Protein AF-A0A661CP06-F1 (afdb_monomer)

Solvent-accessible surface area (backbone atoms only — not comparable to full-atom values): 4611 Å² total; per-residue (Å²): 141,55,74,57,45,53,52,47,52,50,54,35,53,77,70,71,42,69,67,47,81,60,67,58,84,76,69,37,72,67,36,55,49,49,38,62,70,60,72,46,94,66,80,37,48,35,26,47,74,90,39,66,67,42,34,53,67,47,50,54,51,50,71,69,40,89,81,65,80,64,89,83,54,55,34,36,63

Sequence (77 aa):
TCSYCHAAKDLLNQQGISYQEVDVVNDSEQAQQLLAQSGQRTVPQIFIDEKSIGGFAELSKLLSSSEFDLTNVQFSI

Radius of gyration: 11.82 Å; Cα contacts (8 Å, |Δi|>4): 91; chains: 1; bounding box: 27×23×34 Å

Secondary structure (DSSP, 8-state):
--HHHHHHHHHHHHTT--EE---TTTT-HHHHHHHHHH---SS--EEETTEEEESHHHHHHHHHSTTS-GGG--EE-

Structure (mmCIF, N/CA/C/O backbone):
data_AF-A0A661CP06-F1
#
_entry.id   AF-A0A661CP06-F1
#
loop_
_atom_site.group_PDB
_atom_site.id
_atom_site.type_symbol
_atom_site.label_atom_id
_atom_site.label_alt_id
_atom_site.label_comp_id
_atom_site.label_asym_id
_atom_site.label_entity_id
_atom_site.label_seq_id
_atom_site.pdbx_PDB_ins_code
_atom_site.Cartn_x
_atom_site.Cartn_y
_atom_site.Cartn_z
_atom_site.occupancy
_atom_site.B_iso_or_equiv
_atom_site.auth_seq_id
_atom_site.auth_comp_id
_atom_site.auth_asym_id
_atom_site.auth_atom_id
_atom_site.pdbx_PDB_model_num
ATOM 1 N N . THR A 1 1 ? 4.806 -10.571 -11.807 1.00 57.75 1 THR A N 1
ATOM 2 C CA . THR A 1 1 ? 4.187 -11.521 -10.854 1.00 57.75 1 THR A CA 1
ATOM 3 C C . THR A 1 1 ? 5.018 -11.557 -9.588 1.00 57.75 1 THR A C 1
ATOM 5 O O . THR A 1 1 ? 6.126 -12.071 -9.628 1.00 57.75 1 THR A O 1
ATOM 8 N N . CYS A 1 2 ? 4.557 -10.947 -8.494 1.00 75.06 2 CYS A N 1
ATOM 9 C CA . CYS A 1 2 ? 5.310 -10.890 -7.236 1.00 75.06 2 CYS A CA 1
ATOM 10 C C . CYS A 1 2 ? 4.417 -11.339 -6.079 1.00 75.06 2 CYS A C 1
ATOM 12 O O . CYS A 1 2 ? 3.434 -10.674 -5.755 1.00 75.06 2 CYS A O 1
ATOM 14 N N . SER A 1 3 ? 4.767 -12.460 -5.450 1.00 82.75 3 SER A N 1
ATOM 15 C CA . SER A 1 3 ? 3.981 -13.062 -4.368 1.00 82.75 3 SER A CA 1
ATOM 16 C C . SER A 1 3 ? 3.832 -12.121 -3.168 1.00 82.75 3 SER A C 1
ATOM 18 O O . SER A 1 3 ? 2.760 -12.039 -2.576 1.00 82.75 3 SER A O 1
ATOM 20 N N . TYR A 1 4 ? 4.877 -11.349 -2.853 1.00 83.56 4 TYR A N 1
ATOM 21 C CA . TYR A 1 4 ? 4.854 -10.385 -1.751 1.00 83.56 4 TYR A CA 1
ATOM 22 C C . TYR A 1 4 ? 3.979 -9.161 -2.041 1.00 83.56 4 TYR A C 1
ATOM 24 O O . TYR A 1 4 ? 3.312 -8.675 -1.132 1.00 83.56 4 TYR A O 1
ATOM 32 N N . CYS A 1 5 ? 3.914 -8.690 -3.293 1.00 83.56 5 CYS A N 1
ATOM 33 C CA . CYS A 1 5 ? 2.978 -7.626 -3.674 1.00 83.56 5 CYS A CA 1
ATOM 34 C C . CYS A 1 5 ? 1.527 -8.086 -3.489 1.00 83.56 5 CYS A C 1
ATOM 36 O O . CYS A 1 5 ? 0.705 -7.333 -2.983 1.00 83.56 5 CYS A O 1
ATOM 38 N N . HIS A 1 6 ? 1.214 -9.332 -3.858 1.00 87.44 6 HIS A N 1
ATOM 39 C CA . HIS A 1 6 ? -0.122 -9.891 -3.644 1.00 87.44 6 HIS A CA 1
ATOM 40 C C . HIS A 1 6 ? -0.452 -10.005 -2.152 1.00 87.44 6 HIS A C 1
ATOM 42 O O . HIS A 1 6 ? -1.537 -9.607 -1.746 1.00 87.44 6 HIS A O 1
ATOM 48 N N . ALA A 1 7 ? 0.491 -10.475 -1.330 1.00 89.19 7 ALA A N 1
ATOM 49 C CA . ALA A 1 7 ? 0.293 -10.566 0.115 1.00 89.19 7 ALA A CA 1
ATOM 50 C C . ALA A 1 7 ? 0.063 -9.189 0.769 1.00 89.19 7 ALA A C 1
ATOM 52 O O . ALA A 1 7 ? -0.786 -9.065 1.646 1.00 89.19 7 ALA A O 1
ATOM 53 N N . ALA A 1 8 ? 0.786 -8.149 0.335 1.00 87.94 8 ALA A N 1
ATOM 54 C CA . ALA A 1 8 ? 0.606 -6.785 0.843 1.00 87.94 8 ALA A CA 1
ATOM 55 C C . ALA A 1 8 ? -0.802 -6.241 0.545 1.00 87.94 8 ALA A C 1
ATOM 57 O O . ALA A 1 8 ? -1.456 -5.686 1.424 1.00 87.94 8 ALA A O 1
ATOM 58 N N . LYS A 1 9 ? -1.284 -6.457 -0.683 1.00 88.00 9 LYS A N 1
ATOM 59 C CA . LYS A 1 9 ? -2.640 -6.087 -1.107 1.00 88.00 9 LYS A CA 1
ATOM 60 C C . LYS A 1 9 ? -3.705 -6.834 -0.313 1.00 88.00 9 LYS A C 1
ATOM 62 O O . LYS A 1 9 ? -4.676 -6.233 0.128 1.00 88.00 9 LYS A O 1
ATOM 67 N N . ASP A 1 10 ? -3.517 -8.138 -0.120 1.00 90.12 10 ASP A N 1
ATOM 68 C CA . ASP A 1 10 ? -4.445 -8.966 0.650 1.00 90.12 10 ASP A CA 1
ATOM 69 C C . ASP A 1 10 ? -4.552 -8.476 2.101 1.00 90.12 10 ASP A C 1
ATOM 71 O O . ASP A 1 10 ? -5.658 -8.303 2.600 1.00 90.12 10 ASP A O 1
ATOM 75 N N . LEU A 1 11 ? -3.424 -8.128 2.735 1.00 88.25 11 LEU A N 1
ATOM 76 C CA . LEU A 1 11 ? -3.415 -7.527 4.072 1.00 88.25 11 LEU A CA 1
ATOM 77 C C . LEU A 1 11 ? -4.226 -6.227 4.142 1.00 88.25 11 LEU A C 1
ATOM 79 O O . LEU A 1 11 ? -5.032 -6.071 5.056 1.00 88.25 11 LEU A O 1
ATOM 83 N N . LEU A 1 12 ? -4.042 -5.306 3.191 1.00 86.62 12 LEU A N 1
ATOM 84 C CA . LEU A 1 12 ? -4.818 -4.061 3.161 1.00 86.62 12 LEU A CA 1
ATOM 85 C C . LEU A 1 12 ? -6.312 -4.329 2.933 1.00 86.62 12 LEU A C 1
ATOM 87 O O . LEU A 1 12 ? -7.149 -3.753 3.627 1.00 86.62 12 LEU A O 1
ATOM 91 N N . ASN A 1 13 ? -6.648 -5.259 2.035 1.00 88.38 13 ASN A N 1
ATOM 92 C CA . ASN A 1 13 ? -8.031 -5.665 1.781 1.00 88.38 13 ASN A CA 1
ATOM 93 C C . ASN A 1 13 ? -8.690 -6.295 3.016 1.00 88.38 13 ASN A C 1
ATOM 95 O O . ASN A 1 13 ? -9.841 -5.983 3.312 1.00 88.38 13 ASN A O 1
ATOM 99 N N . GLN A 1 14 ? -7.972 -7.137 3.767 1.00 87.81 14 GLN A N 1
ATOM 100 C CA . GLN A 1 14 ? -8.473 -7.728 5.014 1.00 87.81 14 GLN A CA 1
ATOM 101 C C . GLN A 1 14 ? -8.788 -6.668 6.074 1.00 87.81 14 GLN A C 1
ATOM 103 O O . GLN A 1 14 ? -9.718 -6.842 6.858 1.00 87.81 14 GLN A O 1
ATOM 108 N N . GLN A 1 15 ? -8.038 -5.566 6.082 1.00 83.06 15 GLN A N 1
ATOM 109 C CA . GLN A 1 15 ? -8.273 -4.428 6.971 1.00 83.06 15 GLN A CA 1
ATOM 110 C C . GLN A 1 15 ? -9.310 -3.433 6.414 1.00 83.06 15 GLN A C 1
ATOM 112 O O . GLN A 1 15 ? -9.649 -2.466 7.089 1.00 83.06 15 GLN A O 1
ATOM 117 N N . GLY A 1 16 ? -9.827 -3.650 5.197 1.00 85.12 16 GLY A N 1
ATOM 118 C CA . GLY A 1 16 ? -10.772 -2.740 4.540 1.00 85.12 16 GLY A CA 1
ATOM 119 C C . GLY A 1 16 ? -10.149 -1.412 4.098 1.00 85.12 16 GLY A C 1
ATOM 120 O O . GLY A 1 16 ? -10.858 -0.419 3.942 1.00 85.12 16 GLY A O 1
ATOM 121 N N . ILE A 1 17 ? -8.829 -1.380 3.917 1.00 85.56 17 ILE A N 1
ATOM 122 C CA . ILE A 1 17 ? -8.069 -0.177 3.586 1.00 85.56 17 ILE A CA 1
ATOM 123 C C . ILE A 1 17 ? -7.993 -0.018 2.070 1.00 85.56 17 ILE A C 1
ATOM 125 O O . ILE A 1 17 ? -7.613 -0.940 1.348 1.00 85.56 17 ILE A O 1
ATOM 129 N N . SER A 1 18 ? -8.310 1.181 1.586 1.00 86.00 18 SER A N 1
ATOM 130 C CA . SER A 1 18 ? -8.152 1.520 0.170 1.00 86.00 18 SER A CA 1
ATOM 131 C C . SER A 1 18 ? -6.692 1.824 -0.161 1.00 86.00 18 SER A C 1
ATOM 133 O O . SER A 1 18 ? -6.018 2.547 0.572 1.00 86.00 18 SER A O 1
ATOM 135 N N . TYR A 1 19 ? -6.212 1.309 -1.290 1.00 86.94 19 TYR A N 1
ATOM 136 C CA . TYR A 1 19 ? -4.852 1.537 -1.768 1.00 86.94 19 TYR A CA 1
ATOM 137 C C . TYR A 1 19 ? -4.817 1.757 -3.276 1.00 86.94 19 TYR A C 1
ATOM 139 O O . TYR A 1 19 ? -5.700 1.319 -4.015 1.00 86.94 19 TYR A O 1
ATOM 147 N N . GLN A 1 20 ? -3.768 2.431 -3.726 1.00 85.50 20 GLN A N 1
ATOM 148 C CA . GLN A 1 20 ? -3.408 2.578 -5.120 1.00 85.50 20 GLN A CA 1
ATOM 149 C C . GLN A 1 20 ? -2.305 1.580 -5.460 1.00 85.50 20 GLN A C 1
ATOM 151 O O . GLN A 1 20 ? -1.353 1.394 -4.712 1.00 85.50 20 GLN A O 1
ATOM 156 N N . GLU A 1 21 ? -2.439 0.922 -6.600 1.00 82.88 21 GLU A N 1
ATOM 157 C CA . GLU A 1 21 ? -1.413 0.029 -7.118 1.00 82.88 21 GLU A CA 1
ATOM 158 C C . GLU A 1 21 ? -0.605 0.753 -8.192 1.00 82.88 21 GLU A C 1
ATOM 160 O O . GLU A 1 21 ? -1.179 1.300 -9.137 1.00 82.88 21 GLU A O 1
ATOM 165 N N . VAL A 1 22 ? 0.718 0.746 -8.050 1.00 79.12 22 VAL A N 1
ATOM 166 C CA . VAL A 1 22 ? 1.656 1.294 -9.026 1.00 79.12 22 VAL A CA 1
ATOM 167 C C . VAL A 1 22 ? 2.494 0.153 -9.583 1.00 79.12 22 VAL A C 1
ATOM 169 O O . VAL A 1 22 ? 3.364 -0.413 -8.922 1.00 79.12 22 VAL A O 1
ATOM 172 N N . ASP A 1 23 ? 2.235 -0.200 -10.840 1.00 74.69 23 ASP A N 1
ATOM 173 C CA . ASP A 1 23 ? 2.978 -1.264 -11.504 1.00 74.69 23 ASP A CA 1
ATOM 174 C C . ASP A 1 23 ? 4.401 -0.793 -11.845 1.00 74.69 23 ASP A C 1
ATOM 176 O O . ASP A 1 23 ? 4.629 0.020 -12.743 1.00 74.69 23 ASP A O 1
ATOM 180 N N . VAL A 1 24 ? 5.373 -1.326 -11.106 1.00 72.12 24 VAL A N 1
ATOM 181 C CA . VAL A 1 24 ? 6.803 -1.057 -11.314 1.00 72.12 24 VAL A CA 1
ATOM 182 C C . VAL A 1 24 ? 7.445 -1.935 -12.391 1.00 72.12 24 VAL A C 1
ATOM 184 O O . VAL A 1 24 ? 8.601 -1.721 -12.742 1.00 72.12 24 VAL A O 1
ATOM 187 N N . VAL A 1 25 ? 6.727 -2.934 -12.911 1.00 67.25 25 VAL A N 1
ATOM 188 C CA . VAL A 1 25 ? 7.221 -3.872 -13.933 1.00 67.25 25 VAL A CA 1
ATOM 189 C C . VAL A 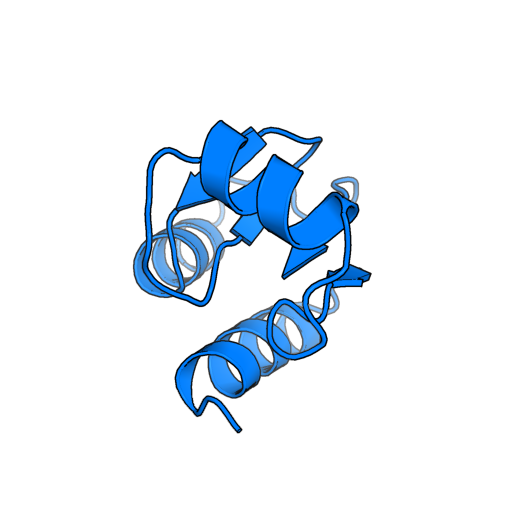1 25 ? 7.091 -3.271 -15.330 1.00 67.25 25 VAL A C 1
ATOM 191 O O . VAL A 1 25 ? 7.936 -3.526 -16.182 1.00 67.25 25 VAL A O 1
ATOM 194 N N . ASN A 1 26 ? 6.073 -2.441 -15.560 1.00 65.50 26 ASN A N 1
ATOM 195 C CA . ASN A 1 26 ? 5.890 -1.716 -16.821 1.00 65.50 26 ASN A CA 1
ATOM 196 C C . ASN A 1 26 ? 6.723 -0.424 -16.941 1.00 65.50 26 ASN A C 1
ATOM 198 O O . ASN A 1 26 ? 6.440 0.391 -17.815 1.00 65.50 26 ASN A O 1
ATOM 202 N N . ASP A 1 27 ? 7.738 -0.237 -16.086 1.00 58.41 27 ASP A N 1
ATOM 203 C CA . ASP A 1 27 ? 8.742 0.841 -16.177 1.00 58.41 27 ASP A CA 1
ATOM 204 C C . ASP A 1 27 ? 8.125 2.238 -16.397 1.00 58.41 27 ASP A C 1
ATOM 206 O O . ASP A 1 27 ? 8.545 3.034 -17.235 1.00 58.41 27 ASP A O 1
ATOM 210 N N . SER A 1 28 ? 7.054 2.534 -15.656 1.00 66.88 28 SER A N 1
ATOM 211 C CA . SER A 1 28 ? 6.446 3.863 -15.690 1.00 66.88 28 SER A CA 1
ATOM 212 C C . SER A 1 28 ? 7.351 4.862 -14.967 1.00 66.88 28 SER A C 1
ATOM 214 O O . SER A 1 28 ? 7.923 4.545 -13.926 1.00 66.88 28 SER A O 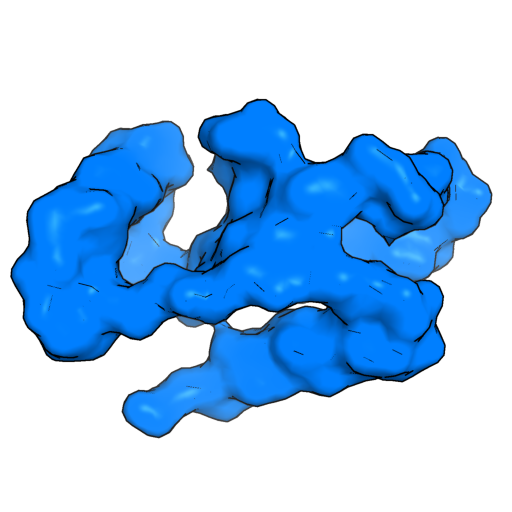1
ATOM 216 N N . GLU A 1 29 ? 7.453 6.092 -15.472 1.00 78.12 29 GLU A N 1
ATOM 217 C CA . GLU A 1 29 ? 8.263 7.175 -14.880 1.00 78.12 29 GLU A CA 1
ATOM 218 C C . GLU A 1 29 ? 7.986 7.341 -13.370 1.00 78.12 29 GLU A C 1
ATOM 220 O O . GLU A 1 29 ? 8.895 7.484 -12.554 1.00 78.12 29 GLU A O 1
ATOM 225 N N . GLN A 1 30 ? 6.722 7.159 -12.983 1.00 74.00 30 GLN A N 1
ATOM 226 C CA . GLN A 1 30 ? 6.259 7.159 -11.599 1.0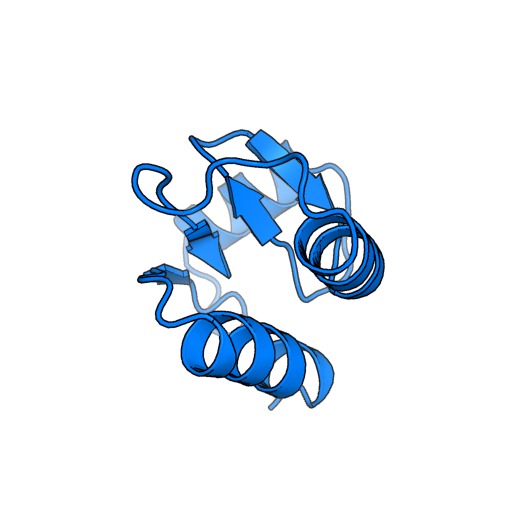0 74.00 30 GLN A CA 1
ATOM 227 C C . GLN A 1 30 ? 6.880 6.036 -10.745 1.00 74.00 30 GLN A C 1
ATOM 229 O O . GLN A 1 30 ? 7.267 6.276 -9.605 1.00 74.00 30 GLN A O 1
ATOM 234 N N . ALA A 1 31 ? 7.050 4.828 -11.288 1.00 73.25 31 ALA A N 1
ATOM 235 C CA . ALA A 1 31 ? 7.715 3.725 -10.598 1.00 73.25 31 ALA A CA 1
ATOM 236 C C . ALA A 1 31 ? 9.200 4.020 -10.359 1.00 73.25 31 ALA A C 1
ATOM 238 O O . ALA A 1 31 ? 9.707 3.789 -9.261 1.00 73.25 31 ALA A O 1
ATOM 239 N N . GLN A 1 32 ? 9.891 4.583 -11.355 1.00 75.06 32 GLN A N 1
ATOM 240 C CA . GLN A 1 32 ? 11.285 4.999 -11.195 1.00 75.06 32 GLN A CA 1
ATOM 241 C C . GLN A 1 32 ? 11.427 6.098 -10.137 1.00 75.06 32 GLN A C 1
ATOM 243 O O . GLN A 1 32 ? 12.348 6.045 -9.321 1.00 75.06 32 GLN A O 1
ATOM 248 N N . GLN A 1 33 ? 10.493 7.053 -10.096 1.00 77.31 33 GLN A N 1
ATOM 249 C CA . GLN A 1 33 ? 10.454 8.071 -9.049 1.00 77.31 33 GLN A CA 1
ATOM 250 C C . GLN A 1 33 ? 10.230 7.462 -7.661 1.00 77.31 33 GLN A C 1
ATOM 252 O O . GLN A 1 33 ? 10.930 7.842 -6.728 1.00 77.31 33 GLN A O 1
ATOM 257 N N . LEU A 1 34 ? 9.306 6.511 -7.505 1.00 75.00 34 LEU A N 1
ATOM 258 C CA . LEU A 1 34 ? 9.048 5.851 -6.219 1.00 75.00 34 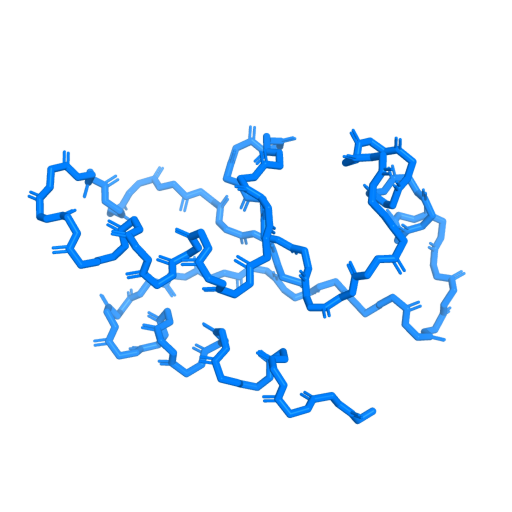LEU A CA 1
ATOM 259 C C . LEU A 1 34 ? 10.256 5.031 -5.741 1.00 75.00 34 LEU A C 1
ATOM 261 O O . LEU A 1 34 ? 10.669 5.155 -4.588 1.00 75.00 34 LEU A O 1
ATOM 265 N N . LEU A 1 35 ? 10.887 4.272 -6.641 1.00 75.12 35 LEU A N 1
ATOM 266 C CA . LEU A 1 35 ? 12.122 3.533 -6.353 1.00 75.12 35 LEU A CA 1
ATOM 267 C C . LEU A 1 35 ? 13.265 4.475 -5.942 1.00 75.12 35 LEU A C 1
ATOM 269 O O . LEU A 1 35 ? 14.013 4.182 -5.009 1.00 75.12 35 LEU A O 1
ATOM 273 N N . ALA A 1 36 ? 13.394 5.622 -6.616 1.00 76.94 36 ALA A N 1
ATOM 274 C CA . ALA A 1 36 ? 14.376 6.642 -6.260 1.00 76.94 36 ALA A CA 1
ATOM 275 C C . ALA A 1 36 ? 14.068 7.292 -4.900 1.00 76.94 36 ALA A C 1
ATOM 277 O O . ALA A 1 36 ? 14.990 7.550 -4.128 1.00 76.94 36 ALA A O 1
ATOM 278 N N . GLN A 1 37 ? 12.789 7.522 -4.591 1.00 75.00 37 GLN A N 1
ATOM 279 C CA . GLN A 1 37 ? 12.347 8.141 -3.341 1.00 75.00 37 GLN A CA 1
ATOM 280 C C . GLN A 1 37 ? 12.532 7.237 -2.123 1.00 75.00 37 GLN A C 1
ATOM 282 O O . GLN A 1 37 ? 12.941 7.718 -1.068 1.00 75.00 37 GLN A O 1
ATOM 287 N N . SER A 1 38 ? 12.266 5.933 -2.236 1.00 74.38 38 SER A N 1
ATOM 288 C CA . SER A 1 38 ? 12.479 5.026 -1.101 1.00 74.38 38 SER A CA 1
ATOM 289 C C . SER A 1 38 ? 13.953 4.699 -0.860 1.00 74.38 38 SER A C 1
ATOM 291 O O . SER A 1 38 ? 14.308 4.237 0.225 1.00 74.38 38 SER A O 1
ATOM 293 N N . GLY A 1 39 ? 14.807 4.872 -1.877 1.00 72.75 39 GLY A N 1
ATOM 294 C CA . GLY A 1 39 ? 16.199 4.418 -1.863 1.00 72.75 39 GLY A CA 1
ATOM 295 C C . GLY A 1 39 ? 16.357 2.891 -1.858 1.00 72.75 39 GLY A C 1
ATOM 296 O O . GLY A 1 39 ? 17.482 2.389 -1.821 1.00 72.75 39 GLY A O 1
ATOM 297 N N . GLN A 1 40 ? 15.256 2.137 -1.907 1.00 70.12 40 GLN A N 1
ATOM 298 C CA . GLN A 1 40 ? 15.247 0.681 -1.957 1.00 70.12 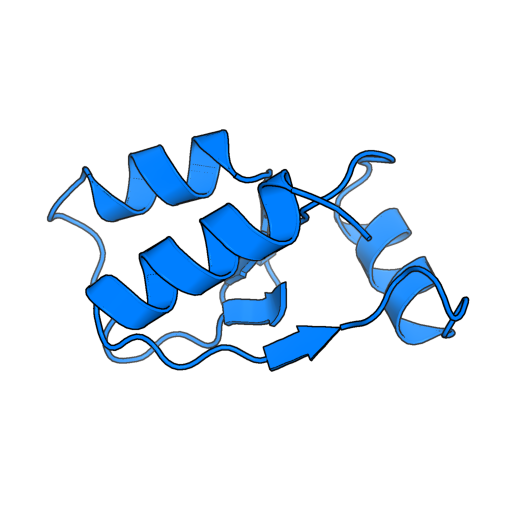40 GLN A CA 1
ATOM 299 C C . GLN A 1 40 ? 15.049 0.209 -3.400 1.00 70.12 40 GLN A C 1
ATOM 301 O O . GLN A 1 40 ? 14.300 0.793 -4.177 1.00 70.12 40 GLN A O 1
ATOM 306 N N . ARG A 1 41 ? 15.719 -0.887 -3.771 1.00 70.00 41 ARG A N 1
ATOM 307 C CA . ARG A 1 41 ? 15.560 -1.534 -5.092 1.00 70.00 41 ARG A CA 1
ATOM 308 C C . ARG A 1 41 ? 14.642 -2.754 -5.059 1.00 70.00 41 ARG A C 1
ATOM 310 O O . ARG A 1 41 ? 14.464 -3.423 -6.070 1.00 70.00 41 ARG A O 1
ATOM 317 N N . THR A 1 42 ? 14.115 -3.082 -3.886 1.00 71.88 42 THR A N 1
ATOM 318 C CA . THR A 1 42 ? 13.290 -4.264 -3.644 1.00 71.88 42 THR A CA 1
ATOM 319 C C . THR A 1 42 ? 11.817 -3.895 -3.618 1.00 71.88 42 THR A C 1
ATOM 321 O O . THR A 1 42 ? 11.454 -2.806 -3.179 1.00 71.88 42 THR A O 1
ATOM 324 N N . VAL A 1 43 ? 10.988 -4.827 -4.084 1.00 77.19 43 VAL A N 1
ATOM 325 C CA . VAL A 1 43 ? 9.522 -4.748 -4.089 1.00 77.19 43 VAL A CA 1
ATOM 326 C C . VAL A 1 43 ? 8.945 -5.800 -3.136 1.00 77.19 43 VAL A C 1
ATOM 328 O O . VAL A 1 43 ? 9.587 -6.838 -2.938 1.00 77.19 43 VAL A O 1
ATOM 331 N N . PRO A 1 44 ? 7.732 -5.605 -2.588 1.00 81.56 44 PRO A N 1
ATOM 332 C CA . PRO A 1 44 ? 6.872 -4.419 -2.702 1.00 81.56 44 PRO A CA 1
ATOM 333 C C . PRO A 1 44 ? 7.442 -3.210 -1.957 1.00 81.56 44 PRO A C 1
ATOM 335 O O . PRO A 1 44 ? 8.169 -3.387 -0.981 1.00 81.56 44 PRO A O 1
ATOM 338 N N . GLN A 1 45 ? 7.082 -2.005 -2.402 1.00 85.50 45 GLN A N 1
ATOM 339 C CA . GLN A 1 45 ? 7.321 -0.771 -1.658 1.00 85.50 45 GLN A CA 1
ATOM 340 C C . GLN A 1 45 ? 5.992 -0.156 -1.291 1.00 85.50 45 GLN A C 1
ATOM 342 O O . GLN A 1 45 ? 5.155 0.066 -2.153 1.00 85.50 45 GLN A O 1
ATOM 347 N N . ILE A 1 46 ? 5.812 0.094 -0.007 1.00 86.62 46 ILE A N 1
ATOM 348 C CA . ILE A 1 46 ? 4.570 0.603 0.533 1.00 86.62 46 ILE A CA 1
ATOM 349 C C . ILE A 1 46 ? 4.797 2.058 0.921 1.00 86.62 46 ILE A C 1
ATOM 351 O O . ILE A 1 46 ? 5.730 2.381 1.664 1.00 86.62 46 ILE A O 1
ATOM 355 N N . PHE A 1 47 ? 3.933 2.927 0.415 1.00 85.00 47 PHE A N 1
ATOM 356 C CA . PHE A 1 47 ? 3.919 4.346 0.737 1.00 85.00 47 PHE A CA 1
ATOM 357 C C . PHE A 1 47 ? 2.630 4.696 1.471 1.00 85.00 47 PHE A C 1
ATOM 359 O O . PHE A 1 47 ? 1.574 4.158 1.147 1.00 85.00 47 PHE A O 1
ATOM 366 N N . ILE A 1 48 ? 2.735 5.595 2.445 1.00 85.31 48 ILE A N 1
ATOM 367 C CA . ILE A 1 48 ? 1.613 6.211 3.157 1.00 85.31 48 ILE A CA 1
ATOM 368 C C . ILE A 1 48 ? 1.806 7.721 3.059 1.00 85.31 48 ILE A C 1
ATOM 370 O O . ILE A 1 48 ? 2.851 8.202 3.493 1.00 85.31 48 ILE A O 1
ATOM 374 N N . ASP A 1 49 ? 0.851 8.455 2.483 1.00 81.81 49 ASP A N 1
ATOM 375 C CA . ASP A 1 49 ? 0.956 9.919 2.304 1.00 81.81 49 ASP A CA 1
ATOM 376 C C . ASP A 1 49 ? 2.304 10.335 1.679 1.00 81.81 49 ASP A C 1
ATOM 378 O O . ASP A 1 49 ? 3.053 11.1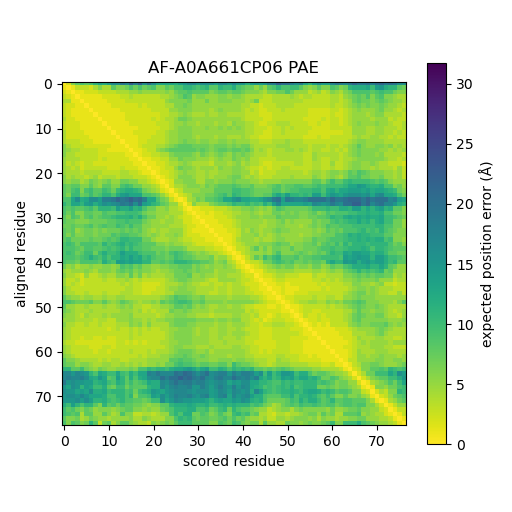43 2.225 1.00 81.81 49 ASP A O 1
ATOM 382 N N . GLU A 1 50 ? 2.668 9.690 0.562 1.00 77.12 50 GLU A N 1
ATOM 383 C CA . GLU A 1 50 ? 3.932 9.899 -0.174 1.00 77.12 50 GLU A CA 1
ATOM 384 C C . GLU A 1 50 ? 5.211 9.507 0.594 1.00 77.12 50 GLU A C 1
ATOM 386 O O . GLU A 1 50 ? 6.319 9.566 0.059 1.00 77.12 50 GLU A O 1
ATOM 391 N N . LYS A 1 51 ? 5.087 9.018 1.831 1.00 82.06 51 LYS A N 1
ATOM 392 C CA . LYS A 1 51 ? 6.210 8.557 2.643 1.00 82.06 51 LYS A CA 1
ATOM 393 C C . LYS A 1 51 ? 6.391 7.051 2.517 1.00 82.06 51 LYS A C 1
ATOM 395 O O . LYS A 1 51 ? 5.506 6.276 2.871 1.00 82.06 51 LYS A O 1
ATOM 400 N N . SER A 1 52 ? 7.580 6.631 2.087 1.00 84.50 52 SER A N 1
ATOM 401 C CA . SER A 1 52 ? 7.958 5.216 2.107 1.00 84.50 52 SER A CA 1
ATOM 402 C C . SER A 1 52 ? 7.996 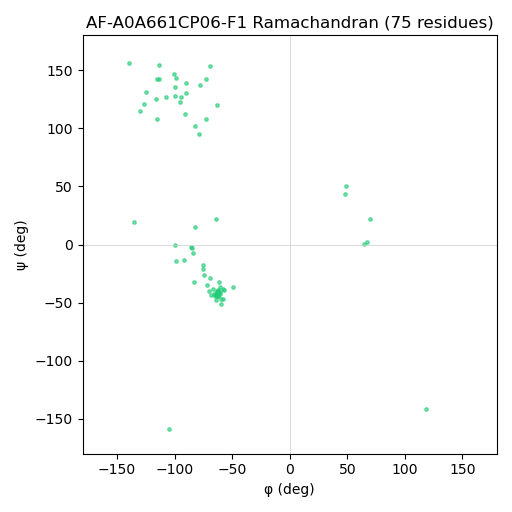4.707 3.547 1.00 84.50 52 SER A C 1
ATOM 404 O O . SER A 1 52 ? 8.767 5.212 4.370 1.00 84.50 52 SER A O 1
ATOM 406 N N . ILE A 1 53 ? 7.174 3.704 3.849 1.00 85.88 53 ILE A N 1
ATOM 407 C CA . ILE A 1 53 ? 7.247 2.967 5.116 1.00 85.88 53 ILE A CA 1
ATOM 408 C C . ILE A 1 53 ? 8.146 1.735 5.009 1.00 85.88 53 ILE A C 1
ATOM 410 O O . ILE A 1 53 ? 8.537 1.188 6.034 1.00 85.88 53 ILE A O 1
ATOM 414 N N . GLY A 1 54 ? 8.508 1.319 3.790 1.00 87.19 54 GLY A N 1
ATOM 415 C CA . GLY A 1 54 ? 9.336 0.146 3.525 1.00 87.19 54 GLY A CA 1
ATOM 416 C C . GLY A 1 54 ? 8.594 -0.902 2.704 1.00 87.19 54 GLY A C 1
ATOM 417 O O . GLY A 1 54 ? 7.870 -0.567 1.772 1.00 87.19 54 GLY A O 1
ATOM 418 N N . GLY A 1 55 ? 8.804 -2.179 3.023 1.00 87.12 55 GLY A N 1
ATOM 419 C CA . GLY A 1 55 ? 8.199 -3.294 2.294 1.00 87.12 55 GLY A CA 1
ATOM 420 C C . GLY A 1 55 ? 7.050 -3.972 3.036 1.00 87.12 55 GLY A C 1
ATOM 421 O O . GLY A 1 55 ? 6.450 -3.432 3.963 1.00 87.12 55 GLY A O 1
ATOM 422 N N . PHE A 1 56 ? 6.777 -5.218 2.647 1.00 87.12 56 PHE A N 1
ATOM 423 C CA . PHE A 1 56 ? 5.725 -6.041 3.251 1.00 87.12 56 PHE A CA 1
ATOM 424 C C . PHE A 1 56 ? 5.886 -6.220 4.771 1.00 87.12 56 PHE A C 1
ATOM 426 O O . PHE A 1 56 ? 4.895 -6.202 5.494 1.00 87.12 56 PHE A O 1
ATOM 433 N N . ALA A 1 57 ? 7.119 -6.385 5.265 1.00 86.94 57 ALA A N 1
ATOM 434 C CA . ALA A 1 57 ? 7.381 -6.590 6.691 1.00 86.94 57 ALA A CA 1
ATOM 435 C C . ALA A 1 57 ? 6.969 -5.371 7.532 1.00 86.94 57 ALA A C 1
ATOM 437 O O . ALA A 1 57 ? 6.243 -5.517 8.515 1.00 86.94 57 ALA A O 1
ATOM 438 N N . GLU A 1 58 ? 7.370 -4.174 7.101 1.00 88.38 58 GLU A N 1
ATOM 439 C CA . GLU A 1 58 ? 6.997 -2.914 7.745 1.00 88.38 58 GLU A CA 1
ATOM 440 C C . GLU A 1 58 ? 5.487 -2.680 7.706 1.00 88.38 58 GLU A C 1
ATOM 442 O O . GLU A 1 58 ? 4.913 -2.331 8.737 1.00 88.38 58 GLU A O 1
ATOM 447 N N . LEU A 1 59 ? 4.826 -2.960 6.575 1.00 86.94 59 LEU A N 1
ATOM 448 C CA . LEU A 1 59 ? 3.364 -2.911 6.488 1.00 86.94 59 LEU A CA 1
ATOM 449 C C . LEU A 1 59 ? 2.710 -3.880 7.479 1.00 86.94 59 LEU A C 1
ATOM 451 O O . LEU A 1 59 ? 1.858 -3.475 8.263 1.00 86.94 59 LEU A O 1
ATOM 455 N N . SER A 1 60 ? 3.121 -5.149 7.481 1.00 87.75 60 SER A N 1
ATOM 456 C CA . SER A 1 60 ? 2.565 -6.158 8.388 1.00 87.75 60 SER A CA 1
ATOM 457 C C . SER A 1 60 ? 2.736 -5.752 9.850 1.00 87.75 60 SER A C 1
ATOM 459 O O . SER A 1 60 ? 1.835 -5.982 10.655 1.00 87.75 60 SER A O 1
ATOM 461 N N . LYS A 1 61 ? 3.874 -5.147 10.201 1.00 88.12 61 LYS A N 1
ATOM 462 C CA . LYS A 1 61 ? 4.141 -4.659 11.554 1.00 88.12 61 LYS A CA 1
ATOM 463 C C . LYS A 1 61 ? 3.253 -3.466 11.907 1.00 88.12 61 LYS A C 1
ATOM 465 O O . LYS A 1 61 ? 2.684 -3.461 12.992 1.00 88.12 61 LYS A O 1
ATOM 470 N N . LEU A 1 62 ? 3.089 -2.514 10.988 1.00 84.69 62 LEU A N 1
ATOM 471 C CA . LEU A 1 62 ? 2.195 -1.365 11.149 1.00 84.69 62 LEU A CA 1
ATOM 472 C C . LEU A 1 62 ? 0.744 -1.791 11.365 1.00 84.69 62 LEU A C 1
ATOM 474 O O . LEU A 1 62 ? 0.117 -1.313 12.297 1.00 84.69 62 LEU A O 1
ATOM 478 N N . LEU A 1 63 ? 0.238 -2.726 10.559 1.00 82.00 63 LEU A N 1
ATOM 479 C CA . LEU A 1 63 ? -1.127 -3.246 10.702 1.00 82.00 63 LEU A CA 1
ATOM 480 C C . LEU A 1 63 ? -1.310 -4.090 11.972 1.00 82.00 63 LEU A C 1
ATOM 482 O O . LEU A 1 63 ? -2.406 -4.150 12.520 1.00 82.00 63 LEU A O 1
ATOM 486 N N . SER A 1 64 ? -0.249 -4.747 12.452 1.00 83.50 64 SER A N 1
ATOM 487 C CA . SER A 1 64 ? -0.295 -5.500 13.716 1.00 83.50 64 SER A CA 1
ATOM 488 C C . SER A 1 64 ? -0.294 -4.580 14.939 1.00 83.50 64 SER A C 1
ATOM 490 O O . SER A 1 64 ? -0.792 -4.956 15.999 1.00 83.50 64 SER A O 1
ATOM 492 N N . SER A 1 65 ? 0.268 -3.380 14.809 1.00 77.12 65 SER A N 1
ATOM 493 C CA . SER A 1 65 ? 0.195 -2.338 15.823 1.00 77.12 65 SER A CA 1
ATOM 494 C C . SER A 1 65 ? -1.138 -1.599 15.682 1.00 77.12 65 SER A C 1
ATOM 496 O O . SER A 1 65 ? -1.273 -0.722 14.838 1.00 77.12 65 SER A O 1
ATOM 498 N N . SER A 1 66 ? -2.121 -1.895 16.542 1.00 65.50 66 SER A N 1
ATOM 499 C CA . SER A 1 66 ? -3.427 -1.196 16.608 1.00 65.50 66 SER A CA 1
ATOM 500 C C . SER A 1 66 ? -3.351 0.298 16.997 1.00 65.50 66 SER A C 1
ATOM 502 O O . SER A 1 66 ? -4.320 0.857 17.500 1.00 65.50 66 SER A O 1
ATOM 504 N N . GLU A 1 67 ? -2.200 0.942 16.813 1.00 66.31 67 GLU A N 1
ATOM 505 C CA . GLU A 1 67 ? -1.941 2.346 17.140 1.00 66.31 67 GLU A CA 1
ATOM 506 C C . GLU A 1 67 ? -2.044 3.275 15.922 1.00 66.31 67 GLU A C 1
ATOM 508 O O . GLU A 1 67 ? -2.114 4.489 16.101 1.00 66.31 67 GLU A O 1
ATOM 513 N N . PHE A 1 68 ? -2.059 2.745 14.693 1.00 66.88 68 PHE A N 1
ATOM 514 C CA . PHE A 1 68 ? -2.177 3.568 13.490 1.00 66.88 68 PHE A CA 1
ATOM 515 C C . PHE A 1 68 ? -3.631 3.687 13.027 1.00 66.88 68 PHE A C 1
ATOM 517 O O . PHE A 1 68 ? -4.314 2.685 12.818 1.00 66.88 68 PHE A O 1
ATOM 524 N N . ASP A 1 69 ? -4.093 4.925 12.84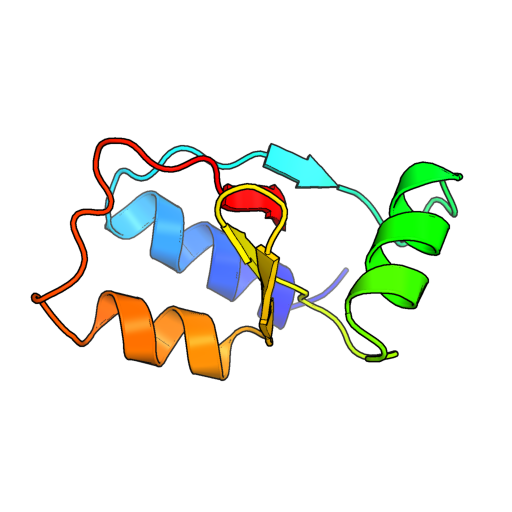6 1.00 66.50 69 ASP A N 1
ATOM 525 C CA . ASP A 1 69 ? -5.404 5.225 12.274 1.00 66.50 69 ASP A CA 1
ATOM 526 C C . ASP A 1 69 ? -5.322 5.080 10.749 1.00 66.50 69 ASP A C 1
ATOM 528 O O . ASP A 1 69 ? -4.847 5.955 10.025 1.00 66.50 69 ASP A O 1
ATOM 532 N N . LEU A 1 70 ? -5.703 3.900 10.269 1.00 69.44 70 LEU A N 1
ATOM 533 C CA . LEU A 1 70 ? -5.562 3.494 8.868 1.00 69.44 70 LEU A CA 1
ATOM 534 C C . LEU A 1 70 ? -6.750 3.950 8.005 1.00 69.44 70 LEU A C 1
ATOM 536 O O . LEU A 1 70 ? -6.778 3.725 6.797 1.00 69.44 70 LEU A O 1
ATOM 540 N N . THR A 1 71 ? -7.737 4.589 8.630 1.00 64.25 71 THR A N 1
ATOM 541 C CA . THR A 1 71 ? -9.028 4.957 8.045 1.00 64.25 71 THR A CA 1
ATOM 542 C C . THR A 1 71 ? -8.961 6.147 7.095 1.00 64.25 71 THR A C 1
ATOM 544 O O . THR A 1 71 ? -9.883 6.336 6.304 1.00 64.25 71 THR A O 1
ATOM 547 N N . ASN A 1 72 ? -7.887 6.941 7.148 1.00 64.81 72 ASN A N 1
ATOM 548 C CA . ASN A 1 72 ? -7.819 8.223 6.447 1.00 64.81 72 ASN A CA 1
ATOM 549 C C . ASN A 1 72 ? -6.503 8.471 5.699 1.00 64.81 72 ASN A C 1
ATOM 551 O O . ASN A 1 72 ? -6.184 9.617 5.386 1.00 64.81 72 ASN A O 1
ATOM 555 N N . VAL A 1 73 ? -5.750 7.407 5.426 1.00 73.56 73 VAL A N 1
ATOM 556 C CA . VAL A 1 73 ? -4.424 7.469 4.804 1.00 73.56 73 VAL A CA 1
ATOM 557 C C . VAL A 1 73 ? -4.432 6.838 3.410 1.00 73.56 73 VAL A C 1
ATOM 559 O O . VAL A 1 73 ? -5.107 5.838 3.159 1.00 73.56 73 VAL A O 1
ATOM 562 N N . GLN A 1 74 ? -3.675 7.431 2.487 1.00 73.31 74 GLN A N 1
ATOM 563 C CA . GLN A 1 74 ? -3.547 6.938 1.117 1.00 73.31 74 GLN A CA 1
ATOM 564 C C . GLN A 1 74 ? -2.366 5.967 1.033 1.00 73.31 74 GLN A C 1
ATOM 566 O O . GLN A 1 74 ? -1.212 6.376 1.170 1.00 73.31 74 GLN A O 1
ATOM 571 N N . PHE A 1 75 ? -2.657 4.688 0.795 1.00 77.12 75 PHE A N 1
ATOM 572 C CA . PHE A 1 75 ? -1.634 3.670 0.567 1.00 77.12 75 PHE A CA 1
ATOM 573 C C . PHE A 1 75 ? -1.281 3.549 -0.912 1.00 77.12 75 PHE A C 1
ATOM 575 O O . PHE A 1 75 ? -2.192 3.498 -1.737 1.00 77.12 75 PHE A O 1
ATOM 582 N N . SER A 1 76 ? 0.006 3.398 -1.230 1.00 76.81 76 SER A N 1
ATOM 583 C CA . SER A 1 76 ? 0.472 3.011 -2.571 1.00 76.81 76 SER A CA 1
ATOM 584 C C . SER A 1 76 ? 1.369 1.772 -2.500 1.00 76.81 76 SER A C 1
ATOM 586 O O . SER A 1 76 ? 2.273 1.738 -1.662 1.00 76.81 76 SER A O 1
ATOM 588 N N . ILE A 1 77 ? 1.105 0.765 -3.346 1.00 72.06 77 ILE A N 1
ATOM 589 C CA . ILE A 1 77 ? 1.825 -0.529 -3.442 1.00 72.06 77 ILE A CA 1
ATOM 590 C C . ILE A 1 77 ? 2.449 -0.712 -4.819 1.00 72.06 77 I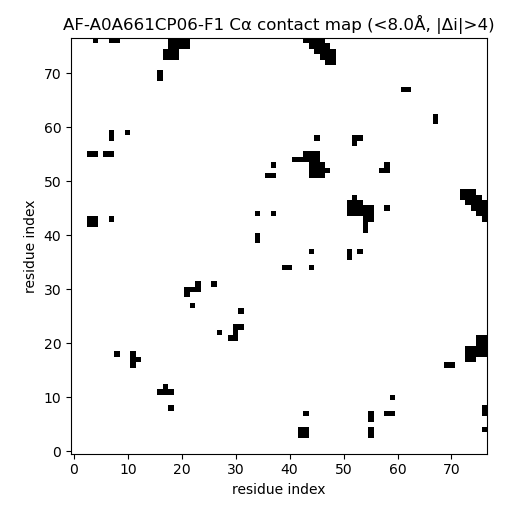LE A C 1
ATOM 592 O O . ILE A 1 77 ? 1.703 -0.507 -5.801 1.00 72.06 77 ILE A O 1
#

Mean predicted aligned error: 6.14 Å

Nearest PDB structures (foldseek):
  3grx-assembly1_A  TM=8.966E-01  e=1.386E-03  Escherichia coli
  2yan-assembly2_B  TM=8.525E-01  e=4.142E-02  Homo sapiens
  3zyw-assembly1_A  TM=8.084E-01  e=2.755E-02  Homo sapiens
  2khp-assembly1_A  TM=7.600E-01  e=1.961E-02  Brucella melitensis
  2mma-assembly1_A  TM=8.281E-01  e=1.847E-01  Arabidopsis thaliana

Foldseek 3Di:
DDPQVVVLVVLCVVVVFDEAEDDVPVVDPVNVVLCVQVVDPDDDWKDKPNHTLGYSVSSVVVSVPPPDPRPPIYIYD

pLDDT: mean 78.84, std 8.15, range [57.75, 90.12]